Protein AF-A0A662HWA6-F1 (afdb_monomer_lite)

Secondary structure (DSSP, 8-state):
--HHHHHHHHHHHHHHHHHHHHHHHHHHHHHHHHHHHHHHHHHHHTS--HHHHHHHH---HHHHHHHHHHHHHTTSS-----

Radius of gyration: 20.67 Å; chains: 1; bounding box: 48×19×58 Å

Foldseek 3Di:
DPVVVVVVVVVVVVVVVVVVVVVVVVVVVLLVVLLVQVLVQCVVVVHDDLVRSCVRNVDDSVVSVVSVVVCVVVVVDDDDDD

pLDDT: mean 80.22, std 8.56, range [46.31, 88.62]

Structure (mmCIF, N/CA/C/O backbone):
data_AF-A0A662HWA6-F1
#
_entry.id   AF-A0A662HWA6-F1
#
loop_
_atom_site.group_PDB
_atom_site.id
_atom_site.type_symbol
_atom_site.label_atom_id
_atom_site.label_alt_id
_atom_site.label_comp_id
_atom_site.label_asym_id
_atom_site.label_entity_id
_atom_site.label_seq_id
_atom_site.pdbx_PDB_ins_code
_atom_site.Cartn_x
_atom_site.Cartn_y
_atom_site.Cartn_z
_atom_site.occupancy
_atom_site.B_iso_or_equiv
_atom_site.auth_seq_id
_atom_site.auth_comp_id
_atom_site.auth_asym_id
_atom_site.auth_atom_id
_atom_site.pdbx_PDB_model_num
ATOM 1 N N . MET A 1 1 ? 30.143 -1.317 -41.314 1.00 53.31 1 MET A N 1
ATOM 2 C CA . MET A 1 1 ? 30.278 -0.750 -39.950 1.00 53.31 1 MET A CA 1
ATOM 3 C C . MET A 1 1 ? 28.970 -0.211 -39.354 1.00 53.31 1 MET A C 1
ATOM 5 O O . MET A 1 1 ? 29.011 0.265 -38.233 1.00 53.31 1 MET A O 1
ATOM 9 N N . ILE A 1 2 ? 27.819 -0.311 -40.038 1.00 59.25 2 ILE A N 1
ATOM 10 C CA . ILE A 1 2 ? 26.541 0.269 -39.568 1.00 59.25 2 ILE A CA 1
ATOM 11 C C . ILE A 1 2 ? 25.733 -0.729 -38.715 1.00 59.25 2 ILE A C 1
ATOM 13 O O . ILE A 1 2 ? 25.148 -0.347 -37.712 1.00 59.25 2 ILE A O 1
ATOM 17 N N . ILE A 1 3 ? 25.824 -2.030 -39.022 1.00 59.59 3 ILE A N 1
ATOM 18 C CA . ILE A 1 3 ? 25.062 -3.091 -38.335 1.00 59.59 3 ILE A CA 1
ATOM 19 C C . ILE A 1 3 ? 25.394 -3.174 -36.835 1.00 59.59 3 ILE A C 1
ATOM 21 O O . ILE A 1 3 ? 24.523 -3.480 -36.039 1.00 59.59 3 ILE A O 1
ATOM 25 N N . GLY A 1 4 ? 26.630 -2.876 -36.418 1.00 61.09 4 GLY A N 1
ATOM 26 C CA . GLY A 1 4 ? 27.039 -2.984 -35.009 1.00 61.09 4 GLY A CA 1
ATOM 27 C C . GLY A 1 4 ? 26.468 -1.903 -34.082 1.00 61.09 4 GLY A C 1
ATOM 28 O O . GLY A 1 4 ? 26.379 -2.134 -32.880 1.00 61.09 4 GLY A O 1
ATOM 29 N N . ILE A 1 5 ? 26.077 -0.744 -34.622 1.00 69.31 5 ILE A N 1
ATOM 30 C CA . ILE A 1 5 ? 25.592 0.400 -33.832 1.00 69.31 5 ILE A CA 1
ATOM 31 C C . ILE A 1 5 ? 24.118 0.202 -33.445 1.00 69.31 5 ILE A C 1
ATOM 33 O O . ILE A 1 5 ? 23.746 0.473 -32.305 1.00 69.31 5 ILE A O 1
ATOM 37 N N . GLU A 1 6 ? 23.309 -0.378 -34.338 1.00 69.25 6 GLU A N 1
ATOM 38 C CA . GLU A 1 6 ? 21.879 -0.640 -34.102 1.00 69.25 6 GLU A CA 1
ATOM 39 C C . GLU A 1 6 ? 21.638 -1.603 -32.924 1.00 69.25 6 GLU A C 1
ATOM 41 O O . GLU A 1 6 ? 20.707 -1.425 -32.136 1.00 69.25 6 GLU A O 1
ATOM 46 N N . TRP A 1 7 ? 22.514 -2.598 -32.736 1.00 76.44 7 TRP A N 1
ATOM 47 C CA . TRP A 1 7 ? 22.406 -3.538 -31.612 1.00 76.44 7 TRP A CA 1
ATOM 48 C C . TRP A 1 7 ? 22.701 -2.890 -30.256 1.00 76.44 7 TRP A C 1
ATOM 50 O O . TRP A 1 7 ? 22.127 -3.300 -29.246 1.00 76.44 7 TRP A O 1
ATOM 60 N N . ILE A 1 8 ? 23.574 -1.879 -30.223 1.00 81.19 8 ILE A N 1
ATOM 61 C CA . ILE A 1 8 ? 23.930 -1.161 -28.994 1.00 81.19 8 ILE A CA 1
ATOM 62 C C . ILE A 1 8 ? 22.757 -0.284 -28.548 1.00 81.19 8 ILE A C 1
ATOM 64 O O . ILE A 1 8 ? 22.399 -0.303 -27.369 1.00 81.19 8 ILE A O 1
ATOM 68 N N . GLU A 1 9 ? 22.110 0.421 -29.478 1.00 79.00 9 GLU A N 1
ATOM 69 C CA . GLU A 1 9 ? 20.912 1.212 -29.172 1.00 79.00 9 GLU A CA 1
ATOM 70 C C . GLU A 1 9 ? 19.768 0.334 -28.650 1.00 79.00 9 GLU A C 1
ATOM 72 O O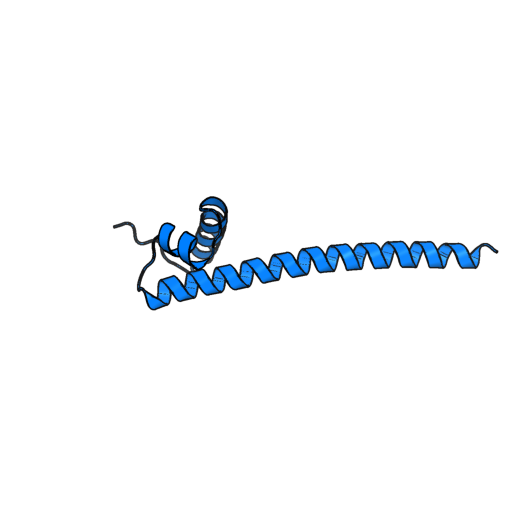 . GLU A 1 9 ? 19.170 0.648 -27.616 1.00 79.00 9 GLU A O 1
ATOM 77 N N . LEU A 1 10 ? 19.519 -0.820 -29.281 1.00 81.44 10 LEU A N 1
ATOM 78 C CA . LEU A 1 10 ? 18.524 -1.788 -28.805 1.00 81.44 10 LEU A CA 1
ATOM 79 C C . LEU A 1 10 ? 18.826 -2.290 -27.384 1.00 81.44 10 LEU A C 1
ATOM 81 O O . LEU A 1 10 ? 17.914 -2.384 -26.557 1.00 81.44 10 LEU A O 1
ATOM 85 N N . PHE A 1 11 ? 20.094 -2.562 -27.064 1.00 83.00 11 PHE A N 1
ATOM 86 C CA . PHE A 1 11 ? 20.500 -2.997 -25.724 1.00 83.00 11 PHE A CA 1
ATOM 87 C C . PHE A 1 11 ? 20.262 -1.922 -24.656 1.00 83.00 11 PHE A C 1
ATOM 89 O O . PHE A 1 11 ? 19.806 -2.239 -23.554 1.00 83.00 11 PHE A O 1
ATOM 96 N N . ILE A 1 12 ? 20.525 -0.653 -24.980 1.00 85.75 12 ILE A N 1
ATOM 97 C CA . ILE A 1 12 ? 20.295 0.480 -24.073 1.00 85.75 12 ILE A CA 1
ATOM 98 C C . ILE A 1 12 ? 18.795 0.653 -23.808 1.00 85.75 12 ILE A C 1
ATOM 100 O O . ILE A 1 12 ? 18.386 0.781 -22.651 1.00 85.75 12 ILE A O 1
ATOM 104 N N . VAL A 1 13 ? 17.962 0.591 -24.852 1.00 85.25 13 VAL A N 1
ATOM 105 C CA . VAL A 1 13 ? 16.500 0.717 -24.727 1.00 85.25 13 VAL A CA 1
ATOM 106 C C . VAL A 1 13 ? 15.917 -0.426 -23.890 1.00 85.25 13 VAL A C 1
ATOM 108 O O . VAL A 1 13 ? 15.135 -0.183 -22.967 1.00 85.25 13 VAL A O 1
ATOM 111 N N . ILE A 1 14 ? 16.337 -1.669 -24.140 1.00 86.12 14 ILE A N 1
ATOM 112 C CA . ILE A 1 14 ? 15.894 -2.839 -23.367 1.00 86.12 14 ILE A CA 1
ATOM 113 C C . ILE A 1 14 ? 16.345 -2.734 -21.905 1.00 86.12 14 ILE A C 1
ATOM 115 O O . ILE A 1 14 ? 15.540 -2.957 -20.996 1.00 86.12 14 ILE A O 1
ATOM 119 N N . GLY A 1 15 ? 17.599 -2.346 -21.658 1.00 85.88 15 GLY A N 1
ATOM 120 C CA . GLY A 1 15 ? 18.124 -2.130 -20.308 1.00 85.88 15 GLY A CA 1
ATOM 121 C C . GLY A 1 15 ? 17.346 -1.057 -19.541 1.00 85.88 15 GLY A C 1
ATOM 122 O O . GLY A 1 15 ? 17.019 -1.246 -18.367 1.00 85.88 15 GLY A O 1
ATOM 123 N N . PHE A 1 16 ? 16.965 0.031 -20.213 1.00 87.44 16 PHE A N 1
ATOM 124 C CA . PHE A 1 16 ? 16.172 1.111 -19.628 1.00 87.44 16 PHE A CA 1
ATOM 125 C C . PHE A 1 16 ? 14.745 0.664 -19.271 1.00 87.44 16 PHE A C 1
ATOM 127 O O . PHE A 1 16 ? 14.273 0.917 -18.157 1.00 87.44 16 PHE A O 1
ATOM 134 N N . ILE A 1 17 ? 14.077 -0.067 -20.170 1.00 86.75 17 ILE A N 1
ATOM 135 C CA . ILE A 1 17 ? 12.735 -0.622 -19.929 1.00 86.75 17 ILE A CA 1
ATOM 136 C C . ILE A 1 17 ? 12.765 -1.617 -18.761 1.00 86.75 17 ILE A C 1
ATOM 138 O O . ILE A 1 17 ? 11.905 -1.558 -17.877 1.00 86.75 17 ILE A O 1
ATOM 142 N N . LEU A 1 18 ? 13.772 -2.494 -18.704 1.00 85.38 18 LEU A N 1
ATOM 143 C CA . LEU A 1 18 ? 13.952 -3.435 -17.595 1.00 85.38 18 LEU A CA 1
ATOM 144 C C . LEU A 1 18 ? 14.236 -2.716 -16.269 1.00 85.38 18 LEU A C 1
ATOM 146 O O . LEU A 1 18 ? 13.676 -3.097 -15.238 1.00 85.38 18 LEU A O 1
ATOM 150 N N . GLY A 1 19 ? 15.038 -1.647 -16.287 1.00 86.31 19 GLY A N 1
ATOM 151 C CA . GLY A 1 19 ? 15.300 -0.803 -15.120 1.00 86.31 19 GLY A CA 1
ATOM 152 C C . GLY A 1 19 ? 14.026 -0.157 -14.568 1.00 86.31 19 GLY A C 1
ATOM 153 O O . GLY A 1 19 ? 13.717 -0.299 -13.379 1.00 86.31 19 GLY A O 1
ATOM 154 N N . LEU A 1 20 ? 13.225 0.472 -15.435 1.00 85.25 20 LEU A N 1
ATOM 155 C CA . LEU A 1 20 ? 11.922 1.038 -15.066 1.00 85.25 20 LEU A CA 1
ATOM 156 C C . LEU A 1 20 ? 10.967 -0.031 -14.526 1.00 85.25 20 LEU A C 1
ATOM 158 O O . LEU A 1 20 ? 10.323 0.170 -13.490 1.00 85.25 20 LEU A O 1
ATOM 162 N N . PHE A 1 21 ? 10.915 -1.196 -15.174 1.00 83.88 21 PHE A N 1
ATOM 163 C CA . PHE A 1 21 ? 10.096 -2.316 -14.724 1.00 83.88 21 PHE A CA 1
ATOM 164 C C . PHE A 1 21 ? 10.480 -2.772 -13.309 1.00 83.88 21 PHE A C 1
ATOM 166 O O . PHE A 1 21 ? 9.606 -2.999 -12.465 1.00 83.88 21 PHE A O 1
ATOM 173 N N . PHE A 1 22 ? 11.779 -2.847 -13.003 1.00 80.69 22 PHE A N 1
ATOM 174 C CA . PHE A 1 22 ? 12.269 -3.256 -11.687 1.00 80.69 22 PHE A CA 1
ATOM 175 C C . PHE A 1 22 ? 11.905 -2.251 -10.584 1.00 80.69 22 PHE A C 1
ATOM 177 O O . PHE A 1 22 ? 11.490 -2.650 -9.488 1.00 80.69 22 PHE A O 1
ATOM 184 N N . ILE A 1 23 ? 11.991 -0.950 -10.880 1.00 79.75 23 ILE A N 1
ATOM 185 C CA . ILE A 1 23 ? 11.605 0.129 -9.957 1.00 79.75 23 ILE A CA 1
ATOM 186 C C . ILE A 1 23 ? 10.107 0.047 -9.633 1.00 79.75 23 ILE A C 1
ATOM 188 O O . ILE A 1 23 ? 9.715 0.065 -8.459 1.00 79.75 23 ILE A O 1
ATOM 192 N N . ILE A 1 24 ? 9.260 -0.117 -10.654 1.00 79.25 24 ILE A N 1
ATOM 193 C CA . ILE A 1 24 ? 7.804 -0.224 -10.484 1.00 79.25 24 ILE A CA 1
ATOM 194 C C . ILE A 1 24 ? 7.441 -1.497 -9.707 1.00 79.25 24 ILE A C 1
ATOM 196 O O . ILE A 1 24 ? 6.624 -1.456 -8.778 1.00 79.25 24 ILE A O 1
ATOM 200 N N . ARG A 1 25 ? 8.081 -2.631 -10.027 1.00 77.00 25 ARG A N 1
ATOM 201 C CA . ARG A 1 25 ? 7.846 -3.913 -9.346 1.00 77.00 25 ARG A CA 1
ATOM 202 C C . ARG A 1 25 ? 8.207 -3.840 -7.862 1.00 77.00 25 ARG A C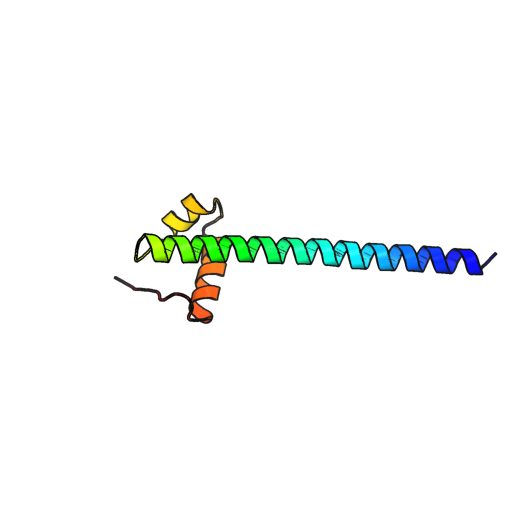 1
ATOM 204 O O . ARG A 1 25 ? 7.438 -4.334 -7.034 1.00 77.00 25 ARG A O 1
ATOM 211 N N . ARG A 1 26 ? 9.320 -3.188 -7.500 1.00 70.19 26 ARG A N 1
ATOM 212 C CA . ARG A 1 26 ? 9.704 -2.996 -6.089 1.00 70.19 26 ARG A CA 1
ATOM 213 C C . ARG A 1 26 ? 8.706 -2.134 -5.322 1.00 70.19 26 ARG A C 1
ATOM 215 O O . ARG A 1 26 ? 8.362 -2.490 -4.195 1.00 70.19 26 ARG A O 1
ATOM 222 N N . ARG A 1 27 ? 8.201 -1.049 -5.920 1.00 69.62 27 ARG A N 1
ATOM 223 C CA . ARG A 1 27 ? 7.175 -0.208 -5.277 1.00 69.62 27 ARG A CA 1
ATOM 224 C C . ARG A 1 27 ? 5.914 -1.013 -4.970 1.00 69.62 27 ARG A C 1
ATOM 226 O O . ARG A 1 27 ? 5.473 -1.017 -3.825 1.00 69.62 27 ARG A O 1
ATOM 233 N N . LYS A 1 28 ? 5.399 -1.785 -5.936 1.00 68.12 28 LYS A N 1
ATOM 234 C CA . LYS A 1 28 ? 4.209 -2.636 -5.729 1.00 68.12 28 LYS A CA 1
ATOM 235 C C . LYS A 1 28 ? 4.373 -3.638 -4.579 1.00 68.12 28 LYS A C 1
ATOM 237 O O . LYS A 1 28 ? 3.429 -3.855 -3.825 1.00 68.12 28 LYS A O 1
ATOM 242 N N . GLN A 1 29 ? 5.558 -4.226 -4.410 1.00 73.12 29 GLN A N 1
ATOM 243 C CA . GLN A 1 29 ? 5.798 -5.174 -3.314 1.00 73.12 29 GLN A CA 1
ATOM 244 C C . GLN A 1 29 ? 5.808 -4.514 -1.932 1.00 73.12 29 GLN A C 1
ATOM 246 O O . GLN A 1 29 ? 5.352 -5.134 -0.972 1.00 73.12 29 GLN A O 1
ATOM 251 N N . ARG A 1 30 ? 6.300 -3.273 -1.815 1.00 70.00 30 ARG A N 1
ATOM 252 C CA . ARG A 1 30 ? 6.291 -2.549 -0.535 1.00 70.00 30 ARG A CA 1
ATOM 253 C C . ARG A 1 30 ? 4.867 -2.273 -0.061 1.00 70.00 30 ARG A C 1
ATOM 255 O O . ARG A 1 30 ? 4.548 -2.622 1.070 1.00 70.00 30 ARG A O 1
ATOM 262 N N . TYR A 1 31 ? 3.999 -1.774 -0.944 1.00 74.62 31 TYR A N 1
ATOM 263 C CA . TYR A 1 31 ? 2.591 -1.529 -0.606 1.00 74.62 31 TYR A CA 1
ATOM 264 C C . TYR A 1 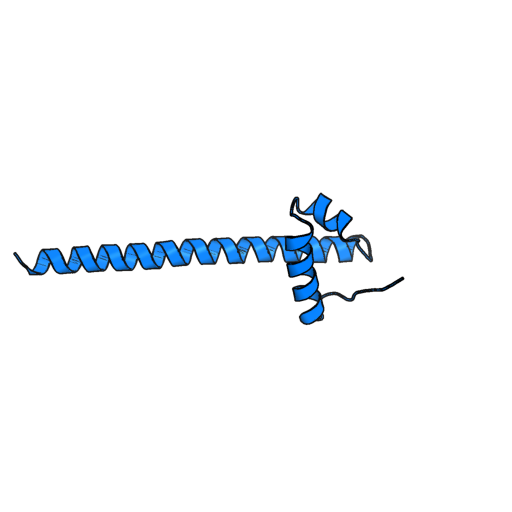31 ? 1.875 -2.791 -0.121 1.00 74.62 31 TYR A C 1
ATOM 266 O O . TYR A 1 31 ? 1.167 -2.741 0.878 1.00 74.62 31 TYR A O 1
ATOM 274 N N . LYS A 1 32 ? 2.128 -3.941 -0.756 1.00 79.31 32 LYS A N 1
ATOM 275 C CA . LYS A 1 32 ? 1.487 -5.206 -0.371 1.00 79.31 32 LYS A CA 1
ATOM 276 C C . LYS A 1 32 ? 1.889 -5.684 1.031 1.00 79.31 32 LYS A C 1
ATOM 278 O O . LYS A 1 32 ? 1.067 -6.245 1.746 1.00 79.31 32 LYS A O 1
ATOM 283 N N . ARG A 1 33 ? 3.143 -5.459 1.451 1.00 81.12 33 ARG A N 1
ATOM 284 C CA . ARG A 1 33 ? 3.558 -5.773 2.833 1.00 81.12 33 ARG A CA 1
ATOM 285 C C . ARG A 1 33 ? 2.854 -4.879 3.843 1.00 81.12 33 ARG A C 1
ATOM 287 O O . ARG A 1 33 ? 2.412 -5.378 4.866 1.00 81.12 33 ARG A O 1
ATOM 294 N N . ILE A 1 34 ? 2.742 -3.589 3.543 1.00 81.81 34 ILE A N 1
ATOM 295 C CA . ILE A 1 34 ? 2.102 -2.617 4.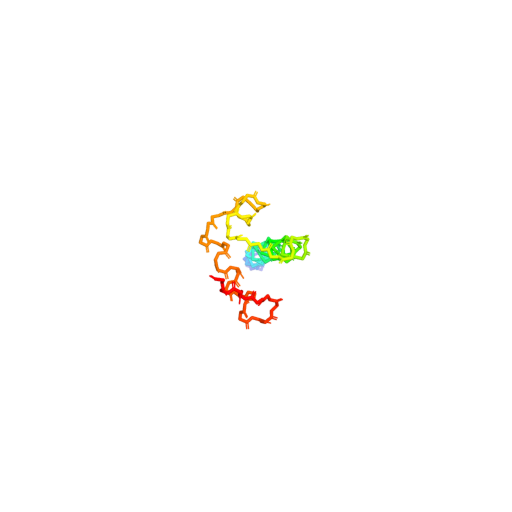433 1.00 81.81 34 ILE A CA 1
ATOM 296 C C . ILE A 1 34 ? 0.608 -2.928 4.576 1.00 81.81 34 ILE A C 1
ATOM 298 O O . ILE A 1 34 ? 0.104 -2.958 5.692 1.00 81.81 34 ILE A O 1
ATOM 302 N N . GLU A 1 35 ? -0.078 -3.248 3.473 1.00 83.25 35 GLU A N 1
ATOM 303 C CA . GLU A 1 35 ? -1.471 -3.719 3.497 1.00 83.25 35 GLU A CA 1
ATOM 304 C C . GLU A 1 35 ? -1.633 -4.940 4.413 1.00 83.25 35 GLU A C 1
ATOM 306 O O . GLU A 1 35 ? -2.510 -4.951 5.274 1.00 83.25 35 GLU A O 1
ATOM 311 N N . ASN A 1 36 ? -0.748 -5.935 4.293 1.00 85.12 36 ASN A N 1
ATOM 312 C CA . ASN A 1 36 ? -0.781 -7.117 5.154 1.00 85.12 36 ASN A CA 1
ATOM 313 C C . ASN A 1 36 ? -0.540 -6.781 6.630 1.00 85.12 36 ASN A C 1
ATOM 315 O O . ASN A 1 36 ? -1.216 -7.351 7.484 1.00 85.12 36 ASN A O 1
ATOM 319 N N . ILE A 1 37 ? 0.391 -5.868 6.933 1.00 84.94 37 ILE A N 1
ATOM 320 C CA . ILE A 1 37 ? 0.635 -5.415 8.308 1.00 84.94 37 ILE A CA 1
ATOM 321 C C . ILE A 1 37 ? -0.637 -4.773 8.861 1.00 84.94 37 ILE A C 1
ATOM 323 O O . ILE A 1 37 ? -1.137 -5.240 9.877 1.00 84.94 37 ILE A O 1
ATOM 327 N N . ILE A 1 38 ? -1.226 -3.804 8.154 1.00 85.00 38 ILE A N 1
ATOM 328 C CA . ILE A 1 38 ? -2.449 -3.105 8.583 1.00 85.00 38 ILE A CA 1
ATOM 329 C C . ILE A 1 38 ? -3.594 -4.094 8.840 1.00 85.00 38 ILE A C 1
ATOM 331 O O . ILE A 1 38 ? -4.214 -4.061 9.902 1.00 85.00 38 ILE A O 1
ATOM 335 N N . ILE A 1 39 ? -3.842 -5.021 7.910 1.00 85.06 39 ILE A N 1
ATOM 336 C CA . ILE A 1 39 ? -4.883 -6.048 8.063 1.00 85.06 39 ILE A CA 1
ATOM 337 C C . ILE A 1 39 ? -4.590 -6.948 9.271 1.00 85.06 39 ILE A C 1
ATOM 339 O O . ILE A 1 39 ? -5.499 -7.262 10.041 1.00 85.06 39 ILE A O 1
ATOM 343 N N . SER A 1 40 ? -3.330 -7.356 9.460 1.00 85.19 40 SER A N 1
ATOM 344 C CA . SER A 1 40 ? -2.930 -8.193 10.595 1.00 85.19 40 SER A CA 1
ATOM 345 C C . SER A 1 40 ? -3.103 -7.475 11.933 1.00 85.19 40 SER A C 1
ATOM 347 O O . SER A 1 40 ? -3.591 -8.086 12.879 1.00 85.19 40 SER A O 1
ATOM 349 N N . THR A 1 41 ? -2.794 -6.176 11.993 1.00 85.56 41 THR A N 1
ATOM 350 C CA . THR A 1 41 ? -2.952 -5.337 13.184 1.00 85.56 41 THR A CA 1
ATOM 351 C C . THR A 1 41 ? -4.425 -5.159 13.538 1.00 85.56 41 THR A C 1
ATOM 353 O O . THR A 1 41 ? -4.796 -5.302 14.699 1.00 85.56 41 THR A O 1
ATOM 356 N N . ILE A 1 42 ? -5.288 -4.915 12.546 1.00 85.69 42 ILE A N 1
ATOM 357 C CA . ILE A 1 42 ? -6.740 -4.827 12.765 1.00 85.69 42 ILE A CA 1
ATOM 358 C C . ILE A 1 42 ? -7.283 -6.159 13.285 1.00 85.69 42 ILE A C 1
ATOM 360 O O . ILE A 1 42 ? -8.063 -6.176 14.236 1.00 85.69 42 ILE A O 1
ATOM 364 N N . ARG A 1 43 ? -6.858 -7.277 12.681 1.00 83.62 43 ARG A N 1
ATOM 365 C CA . ARG A 1 43 ? -7.310 -8.618 13.070 1.00 83.62 43 ARG A CA 1
ATOM 366 C C . ARG A 1 43 ? -6.839 -9.006 14.472 1.00 83.62 43 ARG A C 1
ATOM 368 O O . ARG A 1 43 ? -7.597 -9.647 15.187 1.00 83.62 43 ARG A O 1
ATOM 375 N N . SER A 1 44 ? -5.615 -8.654 14.866 1.00 84.25 44 SER A N 1
ATOM 376 C CA . SER A 1 44 ? -5.077 -9.031 16.179 1.00 84.25 44 SER A CA 1
ATOM 377 C C . SER A 1 44 ? -5.686 -8.224 17.324 1.00 84.25 44 SER A C 1
ATOM 379 O O . SER A 1 44 ? -5.895 -8.770 18.403 1.00 84.25 44 SER A O 1
ATOM 381 N N . LYS A 1 45 ? -5.995 -6.944 17.091 1.00 81.44 45 LYS A N 1
ATOM 382 C CA . LYS A 1 45 ? -6.525 -6.032 18.114 1.00 81.44 45 LYS A CA 1
ATOM 383 C C . LYS A 1 45 ? -8.056 -5.871 18.091 1.00 81.44 45 LYS A C 1
ATOM 385 O O . LYS A 1 45 ? -8.588 -5.137 18.916 1.00 81.44 45 LYS A O 1
ATOM 390 N N . ASN A 1 46 ? -8.772 -6.554 17.186 1.00 78.69 46 ASN A N 1
ATOM 391 C CA . ASN A 1 46 ? -10.216 -6.361 16.934 1.00 78.69 46 ASN A CA 1
ATOM 392 C C . ASN A 1 46 ? -10.593 -4.888 16.658 1.00 78.69 46 ASN A C 1
ATOM 394 O O . ASN A 1 46 ? -11.671 -4.419 17.019 1.00 78.69 46 ASN A O 1
ATOM 398 N N . GLY A 1 47 ? -9.688 -4.160 16.006 1.00 78.62 47 GLY A N 1
ATOM 399 C CA . GLY A 1 47 ? -9.767 -2.716 15.804 1.00 78.62 47 GLY A CA 1
ATOM 400 C C . GLY A 1 47 ? -8.400 -2.070 16.004 1.00 78.62 47 GLY A C 1
ATOM 401 O O . GLY A 1 47 ? -7.599 -2.537 16.804 1.00 78.62 47 GLY A O 1
ATOM 402 N N . ALA A 1 48 ? -8.101 -1.024 15.242 1.00 83.25 48 ALA A N 1
ATOM 403 C CA . ALA A 1 48 ? -6.839 -0.299 15.348 1.00 83.25 48 ALA A CA 1
ATOM 404 C C . ALA A 1 48 ? -7.042 1.158 14.932 1.00 83.25 48 ALA A C 1
ATOM 406 O O . ALA A 1 48 ? -7.850 1.449 14.045 1.00 83.25 48 ALA A O 1
ATOM 407 N N . THR A 1 49 ? -6.318 2.063 15.583 1.00 83.88 49 THR A N 1
ATOM 408 C CA . THR A 1 49 ? -6.315 3.487 15.235 1.00 83.88 49 THR A CA 1
ATOM 409 C C . THR A 1 49 ? -5.252 3.787 14.181 1.00 83.88 49 THR A C 1
ATOM 411 O O . THR A 1 49 ? -4.381 2.968 13.886 1.00 83.88 49 THR A O 1
ATOM 414 N N . LEU A 1 50 ? -5.301 4.991 13.604 1.00 82.06 50 LEU A N 1
ATOM 415 C CA . LEU A 1 50 ? -4.245 5.458 12.703 1.00 82.06 50 LEU A CA 1
ATOM 416 C C . LEU A 1 50 ? -2.863 5.445 13.378 1.00 82.06 50 LEU A C 1
ATOM 418 O O . LEU A 1 50 ? -1.893 5.041 12.740 1.00 82.06 50 LEU A O 1
ATOM 422 N N . ASP A 1 51 ? -2.785 5.790 14.665 1.00 83.62 51 ASP A N 1
ATOM 423 C CA . ASP A 1 51 ? -1.529 5.805 15.424 1.00 83.62 51 ASP A CA 1
ATOM 424 C C . ASP A 1 51 ? -0.918 4.409 15.583 1.00 83.62 51 ASP A C 1
ATOM 426 O O . ASP A 1 51 ? 0.292 4.239 15.425 1.00 83.62 51 ASP A O 1
ATOM 430 N N . ASP A 1 52 ? -1.747 3.382 15.797 1.00 83.56 52 ASP A N 1
ATOM 431 C CA . ASP A 1 52 ? -1.287 1.991 15.840 1.00 83.56 52 ASP A CA 1
ATOM 432 C C . ASP A 1 52 ? -0.602 1.584 14.531 1.00 83.56 52 ASP A C 1
ATOM 434 O O . ASP A 1 52 ? 0.397 0.859 14.538 1.00 83.56 52 ASP A O 1
ATOM 438 N N . PHE A 1 53 ? -1.116 2.042 13.389 1.00 85.06 53 PHE A N 1
ATOM 439 C CA . PHE A 1 53 ? -0.493 1.767 12.099 1.00 85.06 53 PHE A CA 1
ATOM 440 C C . PHE A 1 53 ? 0.806 2.549 11.919 1.00 85.06 53 PHE A C 1
ATOM 442 O O . PHE A 1 53 ? 1.754 1.988 11.371 1.00 85.06 53 PHE A O 1
ATOM 449 N N . ILE A 1 54 ? 0.881 3.799 12.389 1.00 84.56 54 ILE A N 1
ATOM 450 C CA . ILE A 1 54 ? 2.104 4.619 12.325 1.00 84.56 54 ILE A CA 1
ATOM 451 C C . ILE A 1 54 ? 3.226 3.926 13.095 1.00 84.56 54 ILE A C 1
ATOM 453 O O . ILE A 1 54 ? 4.303 3.705 12.541 1.00 84.56 54 ILE A O 1
ATOM 457 N N . VAL A 1 55 ? 2.948 3.485 14.324 1.00 84.44 55 VAL A N 1
ATOM 458 C CA . VAL A 1 55 ? 3.929 2.789 15.169 1.00 84.44 55 VAL A CA 1
ATOM 459 C C . VAL A 1 55 ? 4.355 1.453 14.552 1.00 84.44 55 VAL A C 1
ATOM 461 O O . VAL A 1 55 ? 5.543 1.144 14.523 1.00 84.44 55 VAL A O 1
ATOM 464 N N . ASN A 1 56 ? 3.418 0.666 14.012 1.00 81.62 56 ASN A N 1
ATOM 465 C CA . ASN A 1 56 ? 3.737 -0.661 13.470 1.00 81.62 56 ASN A CA 1
ATOM 466 C C . ASN A 1 56 ? 4.399 -0.636 12.084 1.00 81.62 56 ASN A C 1
ATOM 468 O O . ASN A 1 56 ? 5.116 -1.573 11.734 1.00 81.62 56 ASN A O 1
ATOM 472 N N . THR A 1 57 ? 4.138 0.385 11.265 1.00 80.69 57 THR A N 1
ATOM 473 C CA . THR A 1 57 ? 4.653 0.454 9.884 1.00 80.69 57 THR A CA 1
ATOM 474 C C . THR A 1 57 ? 5.821 1.423 9.718 1.00 80.69 57 THR A C 1
ATOM 476 O O . THR A 1 57 ? 6.569 1.288 8.751 1.00 80.69 57 THR A O 1
ATOM 479 N N . GLY A 1 58 ? 5.995 2.376 10.641 1.00 82.44 58 GLY A N 1
ATOM 480 C CA . GLY A 1 58 ? 7.002 3.435 10.545 1.00 82.44 58 GLY A CA 1
ATOM 481 C C . GLY A 1 58 ? 6.745 4.426 9.405 1.00 82.44 58 GLY A C 1
ATOM 482 O O . GLY A 1 58 ? 7.674 5.097 8.961 1.00 82.44 58 GLY A O 1
ATOM 483 N N . LEU A 1 59 ? 5.515 4.479 8.886 1.00 83.56 59 LEU A N 1
ATOM 484 C CA . LEU A 1 59 ? 5.119 5.343 7.772 1.00 83.56 59 LEU A CA 1
ATOM 485 C C . LEU A 1 59 ? 4.397 6.594 8.257 1.00 83.56 59 LEU A C 1
ATOM 487 O O . LEU A 1 59 ? 3.880 6.646 9.373 1.00 83.56 59 LEU A O 1
ATOM 491 N N . SER A 1 60 ? 4.317 7.592 7.378 1.00 85.88 60 SER A N 1
ATOM 492 C CA . SER A 1 60 ? 3.567 8.808 7.672 1.00 85.88 60 SER A CA 1
ATOM 493 C C . SER A 1 60 ? 2.060 8.540 7.723 1.00 85.88 60 SER A C 1
ATOM 495 O O . SER A 1 60 ? 1.526 7.663 7.033 1.00 85.88 60 SER A O 1
ATOM 497 N N . ALA A 1 61 ? 1.350 9.358 8.502 1.00 85.25 61 ALA A N 1
ATOM 498 C CA . ALA A 1 61 ? -0.107 9.305 8.595 1.00 85.25 61 ALA A CA 1
ATOM 499 C C . ALA A 1 61 ? -0.791 9.448 7.220 1.00 85.25 61 ALA A C 1
ATOM 501 O O . ALA A 1 61 ? -1.818 8.822 6.967 1.00 85.25 61 ALA A O 1
ATOM 502 N N . GLU A 1 62 ? -0.210 10.224 6.300 1.00 86.31 62 GLU A N 1
ATOM 503 C CA . GLU A 1 62 ? -0.734 10.410 4.942 1.00 86.31 62 GLU A CA 1
ATOM 504 C C . GLU A 1 62 ? -0.627 9.149 4.084 1.00 86.31 62 GLU A C 1
ATOM 506 O O . GLU A 1 62 ? -1.574 8.799 3.372 1.00 86.31 62 GLU A O 1
ATOM 511 N N . GLU A 1 63 ? 0.508 8.449 4.140 1.00 83.75 63 GLU A N 1
ATOM 512 C CA . GLU A 1 63 ? 0.694 7.197 3.405 1.00 83.75 63 GLU A CA 1
ATOM 513 C C . GLU A 1 63 ? -0.254 6.118 3.921 1.00 83.75 63 GLU A C 1
ATOM 515 O O . GLU A 1 63 ? -0.911 5.434 3.131 1.00 83.75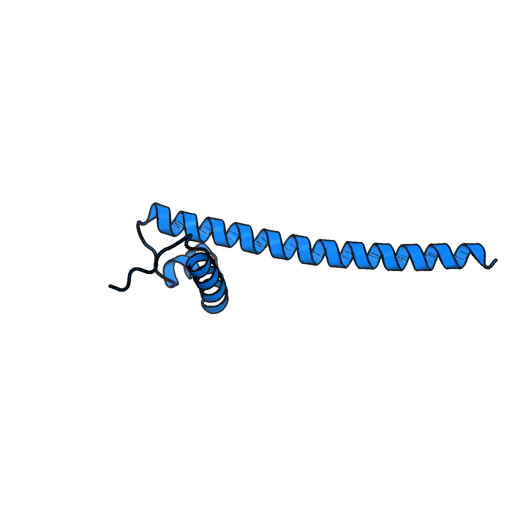 63 GLU A O 1
ATOM 520 N N . ILE A 1 64 ? -0.389 6.022 5.242 1.00 86.25 64 ILE A N 1
ATOM 521 C CA . ILE A 1 64 ? -1.310 5.089 5.886 1.00 86.25 64 ILE A CA 1
ATOM 522 C C . ILE A 1 64 ? -2.749 5.444 5.531 1.00 86.25 64 ILE A C 1
ATOM 524 O O . ILE A 1 64 ? -3.496 4.561 5.125 1.00 86.25 64 ILE A O 1
ATOM 528 N N . SER A 1 65 ? -3.136 6.719 5.588 1.00 86.88 65 SER A N 1
ATOM 529 C CA . SER A 1 65 ? -4.482 7.168 5.220 1.00 86.88 65 SER A CA 1
ATOM 530 C C . SER A 1 65 ? -4.833 6.799 3.776 1.00 86.88 65 SER A C 1
ATOM 532 O O . SER A 1 65 ? -5.927 6.297 3.517 1.00 86.88 65 SER A O 1
ATOM 534 N N . LYS A 1 66 ? -3.894 6.939 2.827 1.00 88.12 66 LYS A N 1
ATOM 535 C CA . LYS A 1 66 ? -4.091 6.480 1.439 1.00 88.12 66 LYS A CA 1
ATOM 536 C C . LYS A 1 66 ? -4.332 4.972 1.359 1.00 88.12 66 LYS A C 1
ATOM 538 O O . LYS A 1 66 ? -5.224 4.538 0.629 1.00 88.12 66 LYS A O 1
ATOM 543 N N . ILE A 1 67 ? -3.562 4.175 2.100 1.00 85.75 67 ILE A N 1
ATOM 544 C CA . ILE A 1 67 ? -3.695 2.711 2.104 1.00 85.75 67 ILE A CA 1
ATOM 545 C C . ILE A 1 67 ? -4.998 2.286 2.786 1.00 85.75 67 ILE A C 1
ATOM 547 O O . ILE A 1 67 ? -5.738 1.482 2.233 1.00 85.75 67 ILE A O 1
ATOM 551 N N . VAL A 1 68 ? -5.331 2.867 3.936 1.00 86.56 68 VAL A N 1
ATOM 552 C CA . VAL A 1 68 ? -6.573 2.601 4.670 1.00 86.56 68 VAL A CA 1
ATOM 553 C C . VAL A 1 68 ? -7.788 2.967 3.820 1.00 86.56 68 VAL A C 1
ATOM 555 O O . VAL A 1 68 ? -8.685 2.143 3.677 1.00 86.56 68 VAL A O 1
ATOM 558 N N . ARG A 1 69 ? -7.802 4.137 3.163 1.00 87.62 69 ARG A N 1
ATOM 559 C CA . ARG A 1 69 ? -8.874 4.515 2.220 1.00 87.62 69 ARG A CA 1
ATOM 560 C C . ARG A 1 69 ? -9.016 3.520 1.075 1.00 87.62 69 ARG A C 1
ATOM 562 O O . ARG A 1 69 ? -10.135 3.182 0.705 1.00 87.62 69 ARG A O 1
ATOM 569 N N . LYS A 1 70 ? -7.899 3.032 0.530 1.00 88.62 70 LYS A N 1
ATOM 570 C CA . LYS A 1 70 ? -7.908 1.991 -0.504 1.00 88.62 70 LYS A CA 1
ATOM 571 C C . LYS A 1 70 ? -8.479 0.668 0.025 1.00 88.62 70 LYS A C 1
ATOM 573 O O . LYS A 1 70 ? -9.261 0.025 -0.661 1.00 88.62 70 LYS A O 1
ATOM 578 N N . LEU A 1 71 ? -8.119 0.255 1.238 1.00 86.00 71 LEU A N 1
ATOM 579 C CA . LEU A 1 71 ? -8.650 -0.967 1.849 1.00 86.00 71 LEU A CA 1
ATOM 580 C C . LEU A 1 71 ? -10.148 -0.840 2.182 1.00 86.00 71 LEU A C 1
ATOM 582 O O . LEU A 1 71 ? -10.889 -1.808 2.010 1.00 86.00 71 LEU A O 1
ATOM 586 N N . L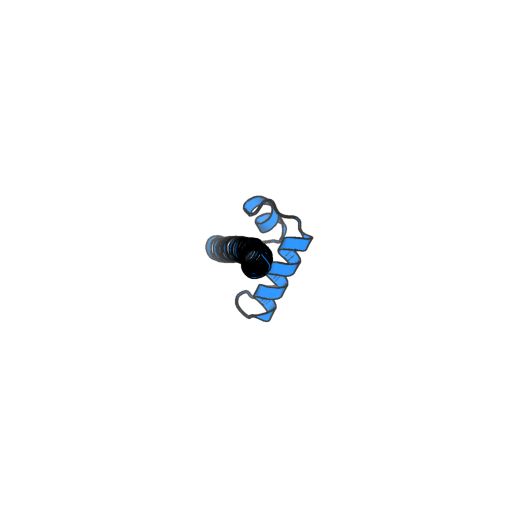EU A 1 72 ? -10.597 0.348 2.604 1.00 86.94 72 LEU A N 1
ATOM 587 C CA . LEU A 1 72 ? -12.011 0.678 2.813 1.00 86.94 72 LEU A CA 1
ATOM 588 C C . LEU A 1 72 ? -12.795 0.628 1.497 1.00 86.94 72 LEU A C 1
ATOM 590 O O . LEU A 1 72 ? -13.843 -0.006 1.440 1.00 86.94 72 LEU A O 1
ATOM 594 N N . SER A 1 73 ? -12.279 1.234 0.419 1.00 87.56 73 SER A N 1
ATOM 595 C CA . SER A 1 73 ? -12.958 1.224 -0.886 1.00 87.56 73 SER A CA 1
ATOM 596 C C . SER A 1 73 ? -13.043 -0.173 -1.506 1.00 87.56 73 SER A C 1
ATOM 598 O O . SER A 1 73 ? -13.964 -0.459 -2.266 1.00 87.56 73 SER A O 1
ATOM 600 N N . MET A 1 74 ? -12.116 -1.063 -1.149 1.00 86.00 74 MET A N 1
ATOM 601 C CA . MET A 1 74 ? -12.137 -2.477 -1.524 1.00 86.00 74 MET A CA 1
ATOM 602 C C . MET A 1 74 ? -13.007 -3.348 -0.598 1.00 86.00 74 MET A C 1
ATOM 604 O O . MET A 1 74 ? -13.033 -4.563 -0.782 1.00 86.00 74 MET A O 1
ATOM 608 N N . ASN A 1 75 ? -13.700 -2.768 0.394 1.00 83.00 75 ASN A N 1
ATOM 609 C CA . ASN A 1 75 ? -14.479 -3.484 1.418 1.00 83.00 75 ASN A CA 1
ATOM 610 C C . ASN A 1 75 ? -13.673 -4.534 2.216 1.00 83.00 75 ASN A C 1
ATOM 612 O O . ASN A 1 75 ? -14.243 -5.473 2.770 1.00 83.00 75 ASN A O 1
ATOM 616 N N . ILE A 1 76 ? -12.344 -4.388 2.299 1.00 83.31 76 ILE A N 1
ATOM 617 C CA . ILE A 1 76 ? -11.475 -5.311 3.052 1.00 83.31 76 ILE A CA 1
ATOM 618 C C . ILE A 1 76 ? -11.556 -5.021 4.554 1.00 83.31 76 ILE A C 1
ATOM 620 O O . ILE A 1 76 ? -11.511 -5.937 5.374 1.00 83.31 76 ILE A O 1
ATOM 624 N N . ILE A 1 77 ? -11.670 -3.744 4.915 1.00 84.00 77 ILE A N 1
ATOM 625 C CA . ILE A 1 77 ? -11.793 -3.268 6.296 1.00 84.00 77 ILE A CA 1
ATOM 626 C C . ILE A 1 77 ? -13.051 -2.404 6.419 1.00 84.00 77 ILE A C 1
ATOM 628 O O . ILE A 1 77 ? -13.511 -1.843 5.426 1.00 84.00 77 ILE A O 1
ATOM 632 N N . LYS A 1 78 ? -13.608 -2.290 7.628 1.00 80.38 78 LYS A N 1
ATOM 633 C CA . LYS A 1 78 ? -14.742 -1.405 7.930 1.00 80.38 78 LYS A CA 1
ATOM 634 C C . LYS A 1 78 ? -14.302 -0.335 8.920 1.00 80.38 78 LYS A C 1
ATOM 636 O O . LYS A 1 78 ? -13.656 -0.657 9.915 1.00 80.38 78 LYS A O 1
ATOM 641 N N . ALA A 1 79 ? -14.655 0.915 8.643 1.00 78.00 79 ALA A N 1
ATOM 642 C CA . ALA A 1 79 ? -14.530 1.989 9.616 1.00 78.00 79 ALA A CA 1
ATOM 643 C C . ALA A 1 79 ? -15.689 1.861 10.607 1.00 78.00 79 ALA A C 1
ATOM 645 O O . ALA A 1 79 ? -16.850 1.823 10.203 1.00 78.00 79 ALA A O 1
ATOM 646 N N . ILE A 1 80 ? -15.360 1.737 11.888 1.00 70.12 80 ILE A N 1
ATOM 647 C CA . ILE A 1 80 ? -16.332 1.811 12.974 1.00 70.12 80 ILE A CA 1
ATOM 648 C C . ILE A 1 80 ? -16.124 3.195 13.582 1.00 70.12 80 ILE A C 1
ATOM 650 O O . ILE A 1 80 ? -15.144 3.407 14.294 1.00 70.12 80 ILE A O 1
ATOM 654 N N . GLU A 1 81 ? -16.984 4.149 13.230 1.00 54.56 81 GLU A N 1
ATOM 655 C CA . GLU A 1 81 ? -17.082 5.399 13.984 1.00 54.56 81 GLU A CA 1
ATOM 656 C C . GLU A 1 81 ? -17.700 5.068 15.341 1.00 54.56 81 GLU A C 1
ATOM 658 O O . GLU A 1 81 ? -18.742 4.412 15.414 1.00 54.56 81 GLU A O 1
ATOM 663 N N . LYS A 1 82 ? -16.991 5.441 16.405 1.00 46.31 82 LYS A N 1
ATOM 664 C CA . LYS A 1 82 ? -17.423 5.273 17.787 1.00 46.31 82 LYS A CA 1
ATOM 665 C C . LYS A 1 82 ? -17.800 6.629 18.356 1.00 46.31 82 LYS A C 1
ATOM 667 O O . LYS A 1 82 ? -17.054 7.588 18.058 1.00 46.31 82 LYS A O 1
#

Sequence (82 aa):
MIIGIEWIELFIVIGFILGLFFIIRRRKQRYKRIENIIISTIRSKNGATLDDFIVNTGLSAEEISKIVRKLLSMNIIKAIEK